Protein AF-M5C0C2-F1 (afdb_monomer_lite)

pLDDT: mean 78.99, std 14.81, range [34.06, 95.12]

Organism: Thanatephorus cucumeris (strain AG1-IB / isolate 7/3/14) (NCBI:txid1108050)

Sequence (176 aa):
MSNEWISHLPDLEWSLIEGKWRPSLDSVDHGSVPVLNLVRNVIDGNIKTALESDLARQLLTLNHTSSLFTPDGTFNGRLDSYFPLKFDVHDDTTAELVRLAVAVACLHAFLQVNWTGPDLDITTVDILTLPSPPLAPLTNEILSAQAIVELATGGEPAYHLAKLPELDHGGISEPI

Radius of gyration: 19.16 Å; chains: 1; bounding box: 72×30×46 Å

Foldseek 3Di:
DPPPCLVVLVVLLVCLVVLHRDPVCVPPDQPVDQLSVLSVCSSVVVLVCNLQDPLVQLQLEFPAQQQCADPVGAGRDAPVNRGPLDDPDPDPSSSVSSSSSSVSSVVSLLCCQAPHHDNDPDAPVRSHHYPDDYPDDDDSVNVVVNVQVVPADPNRTPLVSHPDNPPDDDDDDDDD

Structure (mmCIF, N/CA/C/O backbone):
data_AF-M5C0C2-F1
#
_entry.id   AF-M5C0C2-F1
#
loop_
_atom_site.group_PDB
_atom_site.id
_atom_site.type_symbol
_atom_site.label_atom_id
_atom_site.label_alt_id
_atom_site.label_comp_id
_atom_site.label_asym_id
_atom_site.label_entity_id
_atom_site.label_seq_id
_atom_site.pdbx_PDB_ins_code
_atom_site.Cartn_x
_atom_site.Cartn_y
_atom_site.Cartn_z
_atom_site.occupancy
_atom_site.B_iso_or_equiv
_atom_site.auth_seq_id
_atom_site.auth_comp_id
_atom_site.auth_asym_id
_atom_site.auth_atom_id
_atom_site.pdbx_PDB_model_num
ATOM 1 N N . MET A 1 1 ? 25.964 9.032 -1.848 1.00 48.72 1 MET A N 1
ATOM 2 C CA . MET A 1 1 ? 25.562 8.120 -2.935 1.00 48.72 1 MET A CA 1
ATOM 3 C C . MET A 1 1 ? 24.799 8.961 -3.935 1.00 48.72 1 MET A C 1
ATOM 5 O O . MET A 1 1 ? 23.892 9.666 -3.521 1.00 48.72 1 MET A O 1
ATOM 9 N N . SER A 1 2 ? 25.254 9.026 -5.183 1.00 53.12 2 SER A N 1
ATOM 10 C CA . SER A 1 2 ? 24.541 9.740 -6.243 1.00 53.12 2 SER A CA 1
ATOM 11 C C . SER A 1 2 ? 23.235 9.003 -6.521 1.00 53.12 2 SER A C 1
ATOM 13 O O . SER A 1 2 ? 23.248 7.810 -6.811 1.00 53.12 2 SER A O 1
ATOM 15 N N . ASN A 1 3 ? 22.106 9.700 -6.406 1.00 70.94 3 ASN A N 1
ATOM 16 C CA . ASN A 1 3 ? 20.787 9.158 -6.721 1.00 70.94 3 ASN A CA 1
ATOM 17 C C . ASN A 1 3 ? 20.607 9.086 -8.252 1.00 70.94 3 ASN A C 1
ATOM 19 O O . ASN A 1 3 ? 19.773 9.787 -8.817 1.00 70.94 3 ASN A O 1
ATOM 23 N N . GLU A 1 4 ? 21.431 8.291 -8.945 1.00 77.88 4 GLU A N 1
ATOM 24 C CA . GLU A 1 4 ? 21.418 8.176 -10.417 1.00 77.88 4 GLU A CA 1
ATOM 25 C C . GLU A 1 4 ? 20.037 7.774 -10.955 1.00 77.88 4 GLU A C 1
ATOM 27 O O . GLU A 1 4 ? 19.614 8.244 -12.012 1.00 77.88 4 GLU A O 1
ATOM 32 N N . TRP A 1 5 ? 19.282 7.005 -10.169 1.00 85.75 5 TRP A N 1
ATOM 33 C CA . TRP A 1 5 ? 17.913 6.601 -10.474 1.00 85.75 5 TRP A CA 1
ATOM 34 C C . TRP A 1 5 ? 16.913 7.767 -10.565 1.00 85.75 5 TRP A C 1
ATOM 36 O O . TRP A 1 5 ? 15.897 7.614 -11.234 1.00 85.75 5 TRP A O 1
ATOM 46 N N . ILE A 1 6 ? 17.185 8.941 -9.972 1.00 87.31 6 ILE A N 1
ATOM 47 C CA . ILE A 1 6 ? 16.281 10.109 -10.062 1.00 87.31 6 ILE A CA 1
ATOM 48 C C . ILE A 1 6 ? 16.115 10.559 -11.514 1.00 87.31 6 ILE A C 1
ATOM 50 O O . ILE A 1 6 ? 15.035 10.990 -11.910 1.00 87.31 6 ILE A O 1
ATOM 54 N N . SER A 1 7 ? 17.154 10.405 -12.341 1.00 89.44 7 SER A N 1
ATOM 55 C CA . SER A 1 7 ? 17.060 10.698 -13.777 1.00 89.44 7 SER A CA 1
ATOM 56 C C . SER A 1 7 ? 16.052 9.802 -14.515 1.00 89.44 7 SER A C 1
ATOM 58 O O . SER A 1 7 ? 15.558 10.181 -15.575 1.00 89.44 7 SER A O 1
ATOM 60 N N . HIS A 1 8 ? 15.695 8.662 -13.917 1.00 91.31 8 HIS A N 1
ATOM 61 C CA . HIS A 1 8 ? 14.722 7.692 -14.409 1.00 91.31 8 HIS A CA 1
ATOM 62 C C . HIS A 1 8 ? 13.379 7.747 -13.662 1.00 91.31 8 HIS A C 1
ATOM 64 O O . HIS A 1 8 ? 12.536 6.874 -13.863 1.00 91.31 8 HIS A O 1
ATOM 70 N N . LEU A 1 9 ? 13.152 8.757 -12.812 1.00 92.25 9 LEU A N 1
ATOM 71 C CA . LEU A 1 9 ? 11.923 8.883 -12.023 1.00 92.25 9 LEU A CA 1
ATOM 72 C C . LEU A 1 9 ? 10.641 8.779 -12.873 1.00 92.25 9 LEU A C 1
ATOM 74 O O . LEU A 1 9 ? 9.793 7.962 -12.516 1.00 92.25 9 LEU A O 1
ATOM 78 N N . PRO A 1 10 ? 10.498 9.481 -14.018 1.00 93.62 10 PRO A N 1
ATOM 79 C CA . PRO A 1 10 ? 9.285 9.362 -14.827 1.00 93.62 10 PRO A CA 1
ATOM 80 C C . PRO A 1 10 ? 9.045 7.931 -15.319 1.00 93.62 10 PRO A C 1
ATOM 82 O O . PRO A 1 10 ? 7.914 7.452 -15.330 1.00 93.62 10 PRO A O 1
ATOM 85 N N . ASP A 1 11 ? 10.109 7.220 -15.699 1.00 94.31 11 ASP A N 1
ATOM 86 C CA . ASP A 1 11 ? 9.998 5.834 -16.148 1.00 94.31 11 ASP A CA 1
ATOM 87 C C . ASP A 1 11 ? 9.572 4.906 -15.004 1.00 94.31 11 ASP A C 1
ATOM 89 O O . ASP A 1 11 ? 8.784 3.991 -15.243 1.00 94.31 11 ASP A O 1
ATOM 93 N N . LEU A 1 12 ? 10.037 5.145 -13.771 1.00 94.19 12 LEU A N 1
ATOM 94 C CA . LEU A 1 12 ? 9.614 4.399 -12.578 1.00 94.19 12 LEU A CA 1
ATOM 95 C C . LEU A 1 12 ? 8.126 4.625 -12.269 1.00 94.19 12 LEU A C 1
ATOM 97 O O . LEU A 1 12 ? 7.387 3.657 -12.088 1.00 94.19 12 LEU A O 1
ATOM 101 N N . GLU A 1 13 ? 7.676 5.880 -12.270 1.00 94.19 13 GLU A N 1
ATOM 102 C CA . GLU A 1 13 ? 6.273 6.250 -12.033 1.00 94.19 13 GLU A CA 1
ATOM 103 C C . GLU A 1 13 ? 5.346 5.623 -13.081 1.00 94.19 13 GLU A C 1
ATOM 105 O O . GLU A 1 13 ? 4.351 4.978 -12.746 1.00 94.19 13 GLU A O 1
ATOM 110 N N . TRP A 1 14 ? 5.705 5.729 -14.363 1.00 94.69 14 TRP A N 1
ATOM 111 C CA . TRP A 1 14 ? 4.931 5.109 -15.436 1.00 94.69 14 TRP A CA 1
ATOM 112 C C . TRP A 1 14 ? 4.970 3.582 -15.396 1.00 94.69 14 TRP A C 1
ATOM 114 O O . TRP A 1 14 ? 3.983 2.945 -15.760 1.00 94.69 14 TRP A O 1
ATOM 124 N N . SER A 1 15 ? 6.083 2.985 -14.963 1.00 94.38 15 SER A N 1
ATOM 125 C CA . SER A 1 15 ? 6.184 1.528 -14.810 1.00 94.38 15 SER A CA 1
ATOM 126 C C . SER A 1 15 ? 5.219 1.001 -13.745 1.00 94.38 15 SER A C 1
ATOM 128 O O . SER A 1 15 ? 4.617 -0.053 -13.949 1.00 94.38 15 SER A O 1
ATOM 130 N N . LEU A 1 16 ? 5.020 1.746 -12.649 1.00 94.75 16 LEU A N 1
ATOM 131 C CA . LEU A 1 16 ? 4.021 1.428 -11.621 1.00 94.75 16 LEU A CA 1
ATOM 132 C C . LEU A 1 16 ? 2.593 1.487 -12.175 1.00 94.75 16 LEU A C 1
ATOM 134 O O . LEU A 1 16 ? 1.807 0.581 -11.919 1.00 94.75 16 LEU A O 1
ATOM 138 N N . ILE A 1 17 ? 2.269 2.523 -12.955 1.00 90.38 17 ILE A N 1
ATOM 139 C CA . ILE A 1 17 ? 0.927 2.709 -13.533 1.00 90.38 17 ILE A CA 1
ATOM 140 C C . ILE A 1 17 ? 0.609 1.622 -14.567 1.00 90.38 17 ILE A C 1
ATOM 142 O O . ILE A 1 17 ? -0.501 1.096 -14.602 1.00 90.38 17 ILE A O 1
ATOM 146 N N . GLU A 1 18 ? 1.570 1.284 -15.429 1.00 91.62 18 GLU A N 1
ATOM 147 C CA . GLU A 1 18 ? 1.375 0.280 -16.481 1.00 91.62 18 GLU A CA 1
ATOM 148 C C . GLU A 1 18 ? 1.537 -1.164 -15.986 1.00 91.62 18 GLU A C 1
ATOM 150 O O . GLU A 1 18 ? 1.201 -2.096 -16.724 1.00 91.62 18 GLU A O 1
ATOM 155 N N . GLY A 1 19 ? 2.089 -1.358 -14.782 1.00 91.25 19 GLY A N 1
ATOM 156 C CA . GLY A 1 19 ? 2.458 -2.672 -14.252 1.00 91.25 19 GLY A CA 1
ATOM 157 C C . GLY A 1 19 ? 3.543 -3.361 -15.085 1.00 91.25 19 GLY A C 1
ATOM 158 O O . GLY A 1 19 ? 3.519 -4.579 -15.253 1.00 91.25 19 GLY A O 1
ATOM 159 N N . LYS A 1 20 ? 4.462 -2.592 -15.684 1.00 92.69 20 LYS A N 1
ATOM 160 C CA . LYS A 1 20 ? 5.494 -3.108 -16.597 1.00 92.69 20 LYS A CA 1
ATOM 161 C C . LYS A 1 20 ? 6.835 -2.465 -16.323 1.00 92.69 20 LYS A C 1
ATOM 163 O O . LYS A 1 20 ? 6.956 -1.247 -16.345 1.00 92.69 20 LYS A O 1
ATOM 168 N N . TRP A 1 21 ? 7.860 -3.292 -16.163 1.00 91.06 21 TRP A N 1
ATOM 169 C CA . TRP A 1 21 ? 9.230 -2.810 -16.047 1.00 91.06 21 TRP A CA 1
ATOM 170 C C . TRP A 1 21 ? 9.743 -2.302 -17.399 1.00 91.06 21 TRP A C 1
ATOM 172 O O . TRP A 1 21 ? 9.765 -3.049 -18.381 1.00 91.06 21 TRP A O 1
ATOM 182 N N . ARG A 1 22 ? 10.141 -1.027 -17.464 1.00 91.75 22 ARG A N 1
ATOM 183 C CA . ARG A 1 22 ? 10.680 -0.418 -18.688 1.00 91.75 22 ARG A CA 1
ATOM 184 C C . ARG A 1 22 ? 12.152 -0.802 -18.903 1.00 91.75 22 ARG A C 1
ATOM 186 O O . ARG A 1 22 ? 12.925 -0.741 -17.952 1.00 91.75 22 ARG A O 1
ATOM 193 N N . PRO A 1 23 ? 12.587 -1.085 -20.149 1.00 89.69 23 PRO A N 1
ATOM 194 C CA . PRO A 1 23 ? 13.985 -1.434 -20.441 1.00 89.69 23 PRO A CA 1
ATOM 195 C C . PRO A 1 23 ? 15.006 -0.351 -20.059 1.00 89.69 23 PRO A C 1
ATOM 197 O O . PRO A 1 23 ? 16.164 -0.649 -19.790 1.00 89.69 23 PRO A O 1
ATOM 200 N N . SER A 1 24 ? 14.591 0.919 -20.018 1.00 87.88 24 SER A N 1
ATOM 201 C CA . SER A 1 24 ? 15.436 2.035 -19.570 1.00 87.88 24 SER A CA 1
ATOM 202 C C . SER A 1 24 ? 15.853 1.933 -18.100 1.00 87.88 24 SER A C 1
ATOM 204 O O . SER A 1 24 ? 16.798 2.604 -17.696 1.00 87.88 24 SER A O 1
ATOM 206 N N . LEU A 1 25 ? 15.174 1.096 -17.310 1.00 88.25 25 LEU A N 1
ATOM 207 C CA . LEU A 1 25 ? 15.454 0.874 -15.895 1.00 88.25 25 LEU A CA 1
ATOM 208 C C . LEU A 1 25 ? 16.449 -0.271 -15.654 1.00 88.25 25 LEU A C 1
ATOM 210 O O . LEU A 1 25 ? 16.934 -0.421 -14.536 1.00 88.25 25 LEU A O 1
ATOM 214 N N . ASP A 1 26 ? 16.793 -1.058 -16.680 1.00 86.50 26 ASP A N 1
ATOM 215 C CA . ASP A 1 26 ? 17.715 -2.199 -16.549 1.00 86.50 26 ASP A CA 1
ATOM 216 C C . ASP A 1 26 ? 19.149 -1.764 -16.207 1.00 86.50 26 ASP A C 1
ATOM 218 O O . ASP A 1 26 ? 19.918 -2.535 -15.634 1.00 86.50 26 ASP A O 1
ATOM 222 N N . SER A 1 27 ? 19.513 -0.518 -16.529 1.00 82.00 27 SER A N 1
ATOM 223 C CA . SER A 1 27 ? 20.806 0.076 -16.175 1.00 82.00 27 SER A CA 1
ATOM 224 C C . SER A 1 27 ? 20.881 0.587 -14.735 1.00 82.00 27 SER A C 1
ATOM 226 O O . SER A 1 27 ? 21.960 0.979 -14.296 1.00 82.00 27 SER A O 1
ATOM 228 N N . VAL A 1 28 ? 19.760 0.622 -14.008 1.00 84.19 28 VAL A N 1
ATOM 229 C CA . VAL A 1 28 ? 19.698 1.149 -12.643 1.00 84.19 28 VAL A CA 1
ATOM 230 C C . VAL A 1 28 ? 19.931 0.017 -11.643 1.00 84.19 28 VAL A C 1
ATOM 232 O O . VAL A 1 28 ? 19.241 -1.004 -11.675 1.00 84.19 28 VAL A O 1
ATOM 235 N N . ASP A 1 29 ? 20.875 0.205 -10.717 1.00 78.00 29 ASP A N 1
ATOM 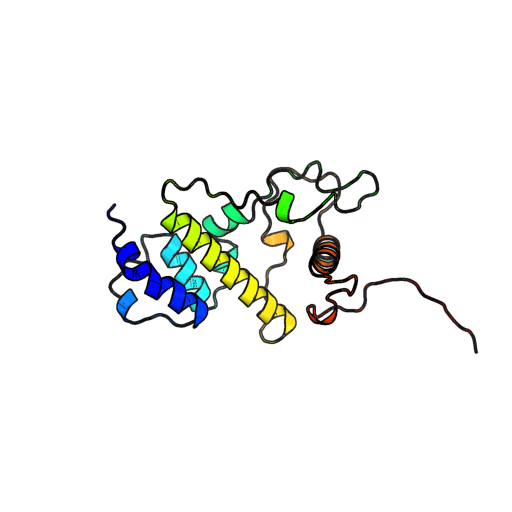236 C CA . ASP A 1 29 ? 21.091 -0.738 -9.616 1.00 78.00 29 ASP A CA 1
ATOM 237 C C . ASP A 1 29 ? 19.920 -0.688 -8.619 1.00 78.00 29 ASP A C 1
ATOM 239 O O . ASP A 1 29 ? 19.820 0.190 -7.764 1.00 78.00 29 ASP A O 1
ATOM 243 N N . HIS A 1 30 ? 19.015 -1.652 -8.754 1.00 71.25 30 HIS A N 1
ATOM 244 C CA . HIS A 1 30 ? 17.804 -1.795 -7.950 1.00 71.25 30 HIS A CA 1
ATOM 245 C C . HIS A 1 30 ? 18.010 -2.657 -6.695 1.00 71.25 30 HIS A C 1
ATOM 247 O O . HIS A 1 30 ? 17.139 -2.679 -5.826 1.00 71.25 30 HIS A O 1
ATOM 253 N N . GLY A 1 31 ? 19.148 -3.353 -6.573 1.00 68.31 31 GLY A N 1
ATOM 254 C CA . GLY A 1 31 ? 19.440 -4.223 -5.430 1.00 68.31 31 GLY A CA 1
ATOM 255 C C . GLY A 1 31 ? 19.952 -3.463 -4.206 1.00 68.31 31 GLY A C 1
ATOM 256 O O . GLY A 1 31 ? 19.718 -3.885 -3.075 1.00 68.31 31 GLY A O 1
ATOM 257 N N . SER A 1 32 ? 20.625 -2.330 -4.421 1.00 75.88 32 SER A N 1
ATOM 258 C CA . SER A 1 32 ? 21.202 -1.511 -3.348 1.00 75.88 32 SER A CA 1
ATOM 259 C C . SER A 1 32 ? 20.290 -0.380 -2.860 1.00 75.88 32 SER A C 1
ATOM 261 O O . SER A 1 32 ? 20.542 0.186 -1.794 1.00 75.88 32 SER A O 1
ATOM 263 N N . VAL A 1 33 ? 19.218 -0.066 -3.601 1.00 86.81 33 VAL A N 1
ATOM 264 C CA . VAL A 1 33 ? 18.310 1.054 -3.316 1.00 86.81 33 VAL A CA 1
ATOM 265 C C . VAL A 1 33 ? 16.931 0.533 -2.877 1.00 86.81 33 VAL A C 1
ATOM 267 O O . VAL A 1 33 ? 16.168 0.040 -3.712 1.00 86.81 33 VAL A O 1
ATOM 270 N N . PRO A 1 34 ? 16.549 0.683 -1.591 1.00 89.31 34 PRO A N 1
ATOM 271 C CA . PRO A 1 34 ? 15.307 0.120 -1.053 1.00 89.31 34 PRO A CA 1
ATOM 272 C C . PRO A 1 34 ? 14.027 0.530 -1.796 1.00 89.31 34 PRO A C 1
ATOM 274 O O . PRO A 1 34 ? 13.149 -0.307 -2.000 1.00 89.31 34 PRO A O 1
ATOM 277 N N . VAL A 1 35 ? 13.922 1.788 -2.246 1.00 90.62 35 VAL A N 1
ATOM 278 C CA . VAL A 1 35 ? 12.739 2.264 -2.987 1.00 90.62 35 VAL A CA 1
ATOM 279 C C . VAL A 1 35 ? 12.597 1.589 -4.354 1.00 90.62 35 VAL A C 1
ATOM 281 O O . VAL A 1 35 ? 11.483 1.286 -4.770 1.00 90.62 35 VAL A O 1
ATOM 284 N N . LEU A 1 36 ? 13.701 1.267 -5.033 1.00 92.25 36 LEU A N 1
ATOM 285 C CA . LEU A 1 36 ? 13.648 0.579 -6.326 1.00 92.25 36 LEU A CA 1
ATOM 286 C C . LEU A 1 36 ? 13.232 -0.882 -6.165 1.00 92.25 36 LEU A C 1
ATOM 288 O O . LEU A 1 36 ? 12.448 -1.385 -6.966 1.00 92.25 36 LEU A O 1
ATOM 292 N N . ASN A 1 37 ? 13.695 -1.541 -5.100 1.00 92.06 37 ASN A N 1
ATOM 293 C CA . ASN A 1 37 ? 13.233 -2.881 -4.746 1.00 92.06 37 ASN A CA 1
ATOM 294 C C . ASN A 1 37 ? 11.727 -2.881 -4.421 1.00 92.06 37 ASN A C 1
ATOM 296 O O . ASN A 1 37 ? 10.990 -3.751 -4.880 1.00 92.06 37 ASN A O 1
ATOM 300 N N . LEU A 1 38 ? 11.233 -1.868 -3.699 1.00 93.81 38 LEU A N 1
ATOM 301 C CA . LEU A 1 38 ? 9.796 -1.698 -3.470 1.00 93.81 38 LEU A CA 1
ATOM 302 C C . LEU A 1 38 ? 9.026 -1.577 -4.797 1.00 93.81 38 LEU A C 1
ATOM 304 O O . LEU A 1 38 ? 8.110 -2.360 -5.030 1.00 93.81 38 LEU A O 1
ATOM 308 N N . VAL A 1 39 ? 9.430 -0.662 -5.686 1.00 94.88 39 VAL A N 1
ATOM 309 C CA . VAL A 1 39 ? 8.807 -0.481 -7.013 1.00 94.88 39 VAL A CA 1
ATOM 310 C C . VAL A 1 39 ? 8.806 -1.786 -7.811 1.00 94.88 39 VAL A C 1
ATOM 312 O O . VAL A 1 39 ? 7.784 -2.166 -8.384 1.00 94.88 39 VAL A O 1
ATOM 315 N N . ARG A 1 40 ? 9.931 -2.507 -7.802 1.00 93.50 40 ARG A N 1
ATOM 316 C CA . ARG A 1 40 ? 10.072 -3.792 -8.485 1.00 93.50 40 ARG A CA 1
ATOM 317 C C . ARG A 1 40 ? 9.086 -4.832 -7.954 1.00 93.50 40 ARG A C 1
ATOM 319 O O . ARG A 1 40 ? 8.390 -5.452 -8.752 1.00 93.50 40 ARG A O 1
ATOM 326 N N . ASN A 1 41 ? 8.967 -4.973 -6.632 1.00 94.31 41 ASN A N 1
ATOM 327 C CA . ASN A 1 41 ? 8.015 -5.905 -6.022 1.00 94.31 41 ASN A CA 1
ATOM 328 C C . ASN A 1 41 ? 6.562 -5.584 -6.392 1.00 94.31 41 ASN A C 1
ATOM 330 O O . ASN A 1 41 ? 5.786 -6.506 -6.630 1.00 94.31 41 ASN A O 1
ATOM 334 N N . VAL A 1 42 ? 6.196 -4.301 -6.481 1.00 94.88 42 VAL A N 1
ATOM 335 C CA . VAL A 1 42 ? 4.844 -3.895 -6.898 1.00 94.88 42 VAL A CA 1
ATOM 336 C C . VAL A 1 42 ? 4.568 -4.281 -8.352 1.00 94.88 42 VAL A C 1
ATOM 338 O O . VAL A 1 42 ? 3.510 -4.838 -8.640 1.00 94.88 42 VAL A O 1
ATOM 341 N N . ILE A 1 43 ? 5.522 -4.027 -9.254 1.00 94.19 43 ILE A N 1
ATOM 342 C CA . ILE A 1 43 ? 5.403 -4.339 -10.688 1.00 94.19 43 ILE A CA 1
ATOM 343 C C . ILE A 1 43 ? 5.354 -5.850 -10.935 1.00 94.19 43 ILE A C 1
ATOM 345 O O . ILE A 1 43 ? 4.543 -6.312 -11.733 1.00 94.19 43 ILE A O 1
ATOM 349 N N . ASP A 1 44 ? 6.186 -6.622 -10.236 1.00 92.31 44 ASP A N 1
ATOM 350 C CA . ASP A 1 44 ? 6.228 -8.083 -10.370 1.00 92.31 44 ASP A CA 1
ATOM 351 C C . ASP A 1 44 ? 5.025 -8.780 -9.693 1.00 92.31 44 ASP A C 1
ATOM 353 O O . ASP A 1 44 ? 4.891 -10.000 -9.773 1.00 92.31 44 ASP A O 1
ATOM 357 N N . GLY A 1 45 ? 4.135 -8.028 -9.032 1.00 90.12 45 GLY A N 1
ATOM 358 C CA . GLY A 1 45 ? 2.948 -8.565 -8.359 1.00 90.12 45 GLY A CA 1
ATOM 359 C C . GLY A 1 45 ? 3.224 -9.193 -6.988 1.00 90.12 45 GLY A C 1
ATOM 360 O O . GLY A 1 45 ? 2.341 -9.827 -6.411 1.00 90.12 45 GLY A O 1
ATOM 361 N N . ASN A 1 46 ? 4.412 -8.985 -6.415 1.00 91.75 46 ASN A N 1
ATOM 362 C CA . ASN A 1 46 ? 4.777 -9.430 -5.066 1.00 91.75 46 ASN A CA 1
ATOM 363 C C . ASN A 1 46 ? 4.212 -8.471 -4.001 1.00 91.75 46 ASN A C 1
ATOM 365 O O . ASN A 1 46 ? 4.946 -7.883 -3.203 1.00 91.75 46 ASN A O 1
ATOM 369 N N . ILE A 1 47 ? 2.886 -8.297 -3.995 1.00 91.62 47 ILE A N 1
ATOM 370 C CA . ILE A 1 47 ? 2.199 -7.253 -3.218 1.00 91.62 47 ILE A CA 1
ATOM 371 C C . ILE A 1 47 ? 2.400 -7.425 -1.709 1.00 91.62 47 ILE A C 1
ATOM 373 O O . ILE A 1 47 ? 2.666 -6.447 -1.016 1.00 91.62 47 ILE A O 1
ATOM 377 N N . LYS A 1 48 ? 2.360 -8.667 -1.206 1.00 91.31 48 LYS A N 1
ATOM 378 C CA . LYS A 1 48 ? 2.653 -8.977 0.203 1.00 91.31 48 LYS A CA 1
ATOM 379 C C . LYS A 1 48 ? 4.031 -8.452 0.613 1.00 91.31 48 LYS A C 1
ATOM 381 O O . LYS A 1 48 ? 4.141 -7.672 1.550 1.00 91.31 48 LYS A O 1
ATOM 386 N N . THR A 1 49 ? 5.065 -8.800 -0.150 1.00 92.44 49 THR A N 1
ATOM 387 C CA . THR A 1 49 ? 6.443 -8.358 0.104 1.00 92.44 49 THR A CA 1
ATOM 388 C C . THR A 1 49 ? 6.588 -6.838 0.022 1.00 92.44 49 THR A C 1
ATOM 390 O O . THR A 1 49 ? 7.313 -6.247 0.821 1.00 92.44 49 THR A O 1
ATOM 393 N N . ALA A 1 50 ? 5.884 -6.189 -0.911 1.00 93.88 50 ALA A N 1
ATOM 394 C CA . ALA A 1 50 ? 5.878 -4.733 -1.016 1.00 93.88 50 ALA A CA 1
ATOM 395 C C . ALA A 1 50 ? 5.271 -4.067 0.234 1.00 93.88 50 ALA A C 1
ATOM 397 O O . ALA A 1 50 ? 5.881 -3.155 0.797 1.00 93.88 50 ALA A O 1
ATOM 398 N N . LEU A 1 51 ? 4.110 -4.544 0.697 1.00 92.94 51 LEU A N 1
ATOM 399 C CA . LEU A 1 51 ? 3.397 -3.986 1.854 1.00 92.94 51 LEU A CA 1
ATOM 400 C C . LEU A 1 51 ? 4.066 -4.311 3.199 1.00 92.94 51 LEU A C 1
ATOM 402 O O . LEU A 1 51 ? 3.956 -3.525 4.136 1.00 92.94 51 LEU A O 1
ATOM 406 N N . GLU A 1 52 ? 4.804 -5.418 3.295 1.00 92.44 52 GLU A N 1
ATOM 407 C CA . GLU A 1 52 ? 5.564 -5.787 4.499 1.00 92.44 52 GLU A CA 1
ATOM 408 C C . GLU A 1 52 ? 6.927 -5.082 4.609 1.00 92.44 52 GLU A C 1
ATOM 410 O O . GLU A 1 52 ? 7.566 -5.154 5.667 1.00 92.44 52 GLU A O 1
ATOM 415 N N . SER A 1 53 ? 7.373 -4.406 3.542 1.00 92.56 53 SER A N 1
ATOM 416 C CA . SER A 1 53 ? 8.662 -3.712 3.497 1.00 92.56 53 SER A CA 1
ATOM 417 C C . SER A 1 53 ? 8.789 -2.643 4.586 1.00 92.56 53 SER A C 1
ATOM 419 O O . SER A 1 53 ? 7.814 -1.990 4.959 1.00 92.56 53 SER A O 1
ATOM 421 N N . ASP A 1 54 ? 10.015 -2.393 5.055 1.00 91.06 54 ASP A N 1
ATOM 422 C CA . ASP A 1 54 ? 10.279 -1.368 6.078 1.00 91.06 54 ASP A CA 1
ATOM 423 C C . ASP A 1 54 ? 9.811 0.029 5.645 1.00 91.06 54 ASP A C 1
ATOM 425 O O . ASP A 1 54 ? 9.420 0.849 6.475 1.00 91.06 54 ASP A O 1
ATOM 429 N N . LEU A 1 55 ? 9.831 0.301 4.337 1.00 91.00 55 LEU A N 1
ATOM 430 C CA . LEU A 1 55 ? 9.354 1.555 3.770 1.00 91.00 55 LEU A CA 1
ATOM 431 C C . LEU A 1 55 ? 7.823 1.664 3.825 1.00 91.00 55 LEU A C 1
ATOM 433 O O . LEU A 1 55 ? 7.292 2.685 4.258 1.00 91.00 55 LEU A O 1
ATOM 437 N N . ALA A 1 56 ? 7.104 0.608 3.436 1.00 91.25 56 ALA A N 1
ATOM 438 C CA . ALA A 1 56 ? 5.649 0.575 3.563 1.00 91.25 56 ALA A CA 1
ATOM 439 C C . ALA A 1 56 ? 5.219 0.663 5.032 1.00 91.25 56 ALA A C 1
ATOM 441 O O . ALA A 1 56 ? 4.320 1.432 5.373 1.00 91.25 56 ALA A O 1
ATOM 442 N N . ARG A 1 57 ? 5.934 -0.034 5.921 1.00 89.88 57 ARG A N 1
ATOM 443 C CA . ARG A 1 57 ? 5.679 -0.020 7.362 1.00 89.88 57 ARG A CA 1
ATOM 444 C C . ARG A 1 57 ? 5.772 1.375 7.965 1.00 89.88 57 ARG A C 1
ATOM 446 O O . ARG A 1 57 ? 4.938 1.728 8.792 1.00 89.88 57 ARG A O 1
ATOM 453 N N . GLN A 1 58 ? 6.742 2.185 7.542 1.00 89.00 58 GLN A N 1
ATOM 454 C CA . GLN A 1 58 ? 6.864 3.570 8.005 1.00 89.00 58 GLN A CA 1
ATOM 455 C C . GLN A 1 58 ? 5.626 4.412 7.663 1.00 89.00 58 GLN A C 1
ATOM 457 O O . GLN A 1 58 ? 5.166 5.177 8.507 1.00 89.00 58 GLN A O 1
ATOM 462 N N . LEU A 1 59 ? 5.042 4.235 6.471 1.00 87.75 59 LEU A N 1
ATOM 463 C CA . LEU A 1 59 ? 3.807 4.933 6.081 1.00 87.75 59 LEU A CA 1
ATOM 464 C C . LEU A 1 59 ? 2.560 4.386 6.771 1.00 87.75 59 LEU A C 1
ATOM 466 O O . LEU A 1 59 ? 1.660 5.156 7.100 1.00 87.75 59 LEU A O 1
ATOM 470 N N . LEU A 1 60 ? 2.509 3.071 6.978 1.00 88.38 60 LEU A N 1
ATOM 471 C CA . LEU A 1 60 ? 1.370 2.360 7.563 1.00 88.38 60 LEU A CA 1
ATOM 472 C C . LEU A 1 60 ? 1.440 2.276 9.100 1.00 88.38 60 LEU A C 1
ATOM 474 O O . LEU A 1 60 ? 0.634 1.586 9.728 1.00 88.38 60 LEU A O 1
ATOM 478 N N . THR A 1 61 ? 2.390 2.983 9.719 1.00 88.00 61 THR A N 1
ATOM 479 C CA . THR A 1 61 ? 2.456 3.156 11.172 1.00 88.00 61 THR A CA 1
ATOM 480 C C . THR A 1 61 ? 1.533 4.289 11.600 1.00 88.00 61 THR A C 1
ATOM 482 O O . THR A 1 61 ? 1.660 5.416 11.126 1.00 88.00 61 THR A O 1
ATOM 485 N N . LEU A 1 62 ? 0.617 4.009 12.527 1.00 85.12 62 LEU A N 1
ATOM 486 C CA . LEU A 1 62 ? -0.306 5.020 13.046 1.00 85.12 62 LEU A CA 1
ATOM 487 C C . LEU A 1 62 ? 0.404 5.974 14.020 1.00 85.12 62 LEU A C 1
ATOM 489 O O . LEU A 1 62 ? 1.249 5.550 14.802 1.00 85.12 62 LEU A O 1
ATOM 493 N N . ASN A 1 63 ? 0.019 7.253 14.027 1.00 80.06 63 ASN A N 1
ATOM 494 C CA . ASN A 1 63 ? 0.570 8.282 14.921 1.00 80.06 63 ASN A CA 1
ATOM 495 C C . ASN A 1 63 ? 0.302 7.989 16.402 1.00 80.06 63 ASN A C 1
ATOM 497 O O . ASN A 1 63 ? 1.138 8.249 17.264 1.00 80.06 63 ASN A O 1
ATOM 501 N N . HIS A 1 64 ? -0.904 7.517 16.707 1.00 75.12 64 HIS A N 1
ATOM 502 C CA . HIS A 1 64 ? -1.357 7.245 18.062 1.00 75.12 64 HIS A CA 1
ATOM 503 C C . HIS A 1 64 ? -2.490 6.220 18.020 1.00 75.12 64 HIS A C 1
ATOM 505 O O . HIS A 1 64 ? -3.371 6.289 17.167 1.00 75.12 64 HIS A O 1
ATOM 511 N N . THR A 1 65 ? -2.470 5.263 18.947 1.00 73.62 65 THR A N 1
ATOM 512 C CA . THR A 1 65 ? -3.473 4.182 19.002 1.00 73.62 65 THR A CA 1
ATOM 513 C C . THR A 1 65 ? -4.374 4.261 20.227 1.00 73.62 65 THR A C 1
ATOM 515 O O . THR A 1 65 ? -5.429 3.633 20.273 1.00 73.62 65 THR A O 1
ATOM 518 N N . SER A 1 66 ? -3.986 5.072 21.212 1.00 70.62 66 SER A N 1
ATOM 519 C CA . SER A 1 66 ? -4.711 5.269 22.467 1.00 70.62 66 SER A CA 1
ATOM 520 C C . SER A 1 66 ? -6.061 5.964 22.288 1.00 70.62 66 SER A C 1
ATOM 522 O O . SER A 1 66 ? -6.945 5.770 23.115 1.00 70.62 66 SER A O 1
ATOM 524 N N . SER A 1 67 ? -6.241 6.730 21.209 1.00 74.19 67 SER A N 1
ATOM 525 C CA . SER A 1 67 ? -7.502 7.391 20.857 1.00 74.19 67 SER A CA 1
ATOM 526 C C . SER A 1 67 ? -8.058 6.928 19.512 1.00 74.19 67 SER A C 1
ATOM 528 O O . SER A 1 67 ? -8.744 7.704 18.851 1.00 74.19 67 SER A O 1
ATOM 530 N N . LEU A 1 68 ? -7.757 5.692 19.089 1.00 80.25 68 LEU A N 1
ATOM 531 C CA . LEU A 1 68 ? -8.419 5.074 17.927 1.00 80.25 68 LEU A CA 1
ATOM 532 C C . LEU A 1 68 ? -9.905 4.853 18.174 1.00 80.25 68 LEU A C 1
ATOM 534 O O . LEU A 1 68 ? -10.701 4.948 17.248 1.00 80.25 68 LEU A O 1
ATOM 538 N N . PHE A 1 69 ? -10.262 4.577 19.425 1.00 81.50 69 PHE A N 1
ATOM 539 C CA . PHE A 1 69 ? -11.622 4.271 19.822 1.00 81.50 69 PHE A CA 1
ATOM 540 C C . PHE A 1 69 ? -12.158 5.322 20.778 1.00 81.50 69 PHE A C 1
ATOM 542 O O . PHE A 1 69 ? -11.449 5.803 21.667 1.00 81.50 69 PHE A O 1
ATOM 549 N N . THR A 1 70 ? -13.424 5.660 20.599 1.00 79.62 70 THR A N 1
ATOM 550 C CA . THR A 1 70 ? -14.210 6.383 21.586 1.00 79.62 70 THR A CA 1
ATOM 551 C C . THR A 1 70 ? -14.533 5.456 22.771 1.00 79.62 70 THR A C 1
ATOM 553 O O . THR A 1 70 ? -14.392 4.232 22.671 1.00 79.62 70 THR A O 1
ATOM 556 N N . PRO A 1 71 ? -14.981 5.993 23.921 1.00 77.06 71 PRO A N 1
ATOM 557 C CA . PRO A 1 71 ? -15.356 5.171 25.075 1.00 77.06 71 PRO A CA 1
ATOM 558 C C . PRO A 1 71 ? -16.489 4.164 24.80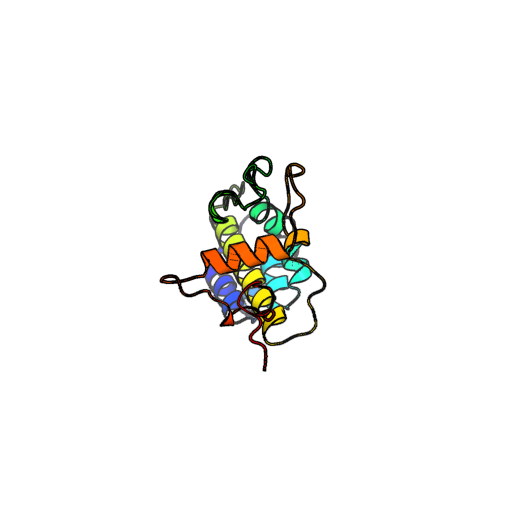5 1.00 77.06 71 PRO A C 1
ATOM 560 O O . PRO A 1 71 ? -16.586 3.162 25.507 1.00 77.06 71 PRO A O 1
ATOM 563 N N . ASP A 1 72 ? -17.337 4.423 23.808 1.00 76.56 72 ASP A N 1
ATOM 564 C CA . ASP A 1 72 ? -18.396 3.526 23.325 1.00 76.56 72 ASP A CA 1
ATOM 565 C C . ASP A 1 72 ? -17.892 2.454 22.338 1.00 76.56 72 ASP A C 1
ATOM 567 O O . ASP A 1 72 ? -18.672 1.605 21.914 1.00 76.56 72 ASP A O 1
ATOM 571 N N . GLY A 1 73 ? -16.594 2.446 22.012 1.00 70.81 73 GLY A N 1
ATOM 572 C CA . GLY A 1 73 ? -15.963 1.434 21.162 1.00 70.81 73 GLY A CA 1
ATOM 573 C C . GLY A 1 73 ? -16.072 1.704 19.660 1.00 70.81 73 GLY A C 1
ATOM 574 O O . GLY A 1 73 ? -15.722 0.829 18.869 1.00 70.81 73 GLY A O 1
ATOM 575 N N . THR A 1 74 ? -16.530 2.891 19.254 1.00 74.62 74 THR A N 1
ATOM 576 C CA . THR A 1 74 ? -16.575 3.308 17.847 1.00 74.62 74 THR A CA 1
ATOM 577 C C . THR A 1 74 ? -15.267 3.983 17.432 1.00 74.62 74 THR A C 1
ATOM 579 O O . THR A 1 74 ? -14.472 4.404 18.273 1.00 74.62 74 THR A O 1
ATOM 582 N N . PHE A 1 75 ? -14.982 4.026 16.128 1.00 79.56 75 PHE A N 1
ATOM 583 C CA . PHE A 1 75 ? -13.747 4.626 15.622 1.00 79.56 75 PHE A CA 1
ATOM 584 C C . PHE A 1 75 ? -13.780 6.153 15.799 1.00 79.56 75 PHE A C 1
ATOM 586 O O . PHE A 1 75 ? -14.763 6.814 15.464 1.00 79.56 75 PHE A O 1
ATOM 593 N N . ASN A 1 76 ? -12.716 6.732 16.349 1.00 82.38 76 ASN A N 1
ATOM 594 C CA . ASN A 1 76 ? -12.718 8.105 16.855 1.00 82.38 76 ASN A CA 1
ATOM 595 C C . ASN A 1 76 ? -12.207 9.136 15.831 1.00 82.38 76 ASN A C 1
ATOM 597 O O . ASN A 1 76 ? -11.190 9.798 16.023 1.00 82.38 76 ASN A O 1
ATOM 601 N N . GLY A 1 77 ? -12.953 9.334 14.749 1.00 80.06 77 GLY A N 1
ATOM 602 C CA . GLY A 1 77 ? -12.648 10.349 13.737 1.00 80.06 77 GLY A CA 1
ATOM 603 C C . GLY A 1 77 ? -12.341 9.733 12.380 1.00 80.06 77 GLY A C 1
ATOM 604 O O . GLY A 1 77 ? -12.876 8.681 12.049 1.00 80.06 77 GLY A O 1
ATOM 605 N N . ARG A 1 78 ? -11.523 10.415 11.571 1.00 79.56 78 ARG A N 1
ATOM 606 C CA . ARG A 1 78 ? -11.191 9.971 10.209 1.00 79.56 78 ARG A CA 1
ATOM 607 C C . ARG A 1 78 ? -9.874 9.205 10.174 1.00 79.56 78 ARG A C 1
ATOM 609 O O . ARG A 1 78 ? -8.920 9.600 10.845 1.00 79.56 78 ARG A O 1
ATOM 616 N N . LEU A 1 79 ? -9.799 8.158 9.361 1.00 78.06 79 LEU A N 1
ATOM 617 C CA . LEU A 1 79 ? -8.625 7.309 9.169 1.00 78.06 79 LEU A CA 1
ATOM 618 C C . LEU A 1 79 ? -7.395 8.136 8.789 1.00 78.06 79 LEU A C 1
ATOM 620 O O . LEU A 1 79 ? -6.322 7.918 9.347 1.00 78.06 79 LEU A O 1
ATOM 624 N N . ASP A 1 80 ? -7.555 9.137 7.920 1.00 76.50 80 ASP A N 1
ATOM 625 C CA . ASP A 1 80 ? -6.462 10.010 7.471 1.00 76.50 80 ASP A CA 1
ATOM 626 C C . ASP A 1 80 ? -5.768 10.782 8.607 1.00 76.50 80 ASP A C 1
ATOM 628 O O . ASP A 1 80 ? -4.579 11.073 8.509 1.00 76.50 80 ASP A O 1
ATOM 632 N N . SER A 1 81 ? -6.464 11.049 9.714 1.00 80.31 81 SER A N 1
ATOM 6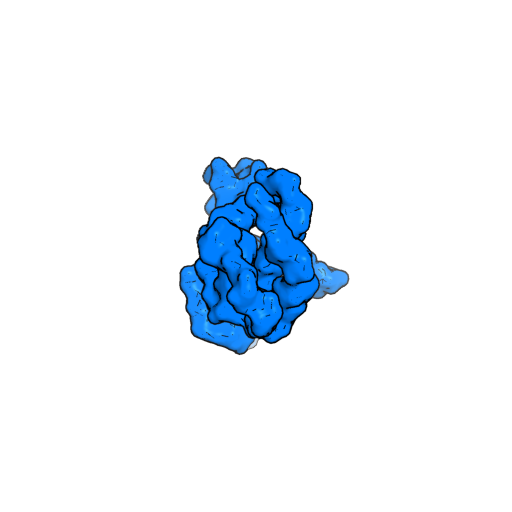33 C CA . SER A 1 81 ? -5.896 11.730 10.884 1.00 80.31 81 SER A CA 1
ATOM 634 C C . SER A 1 81 ? -4.917 10.864 11.687 1.00 80.31 81 SER A C 1
ATOM 636 O O . SER A 1 81 ? -4.064 11.385 12.417 1.00 80.31 81 SER A O 1
ATOM 638 N N . TYR A 1 82 ? -5.004 9.542 11.531 1.00 81.00 82 TYR A N 1
ATOM 639 C CA . TYR A 1 82 ? -4.150 8.586 12.229 1.00 81.00 82 TYR A CA 1
ATOM 640 C C . TYR A 1 82 ? -2.880 8.260 11.458 1.00 81.00 82 TYR A C 1
ATOM 642 O O . TYR A 1 82 ? -1.891 7.876 12.081 1.00 81.00 82 TYR A O 1
ATOM 650 N N . PHE A 1 83 ? -2.870 8.446 10.139 1.00 82.00 83 PHE A N 1
ATOM 651 C CA . PHE A 1 83 ? -1.671 8.235 9.341 1.00 82.00 83 PHE A CA 1
ATOM 652 C C . PHE A 1 83 ? -0.816 9.507 9.330 1.00 82.00 83 PHE A C 1
ATOM 654 O O . PHE A 1 83 ? -1.292 10.567 8.927 1.00 82.00 83 PHE A O 1
ATOM 661 N N . PRO A 1 84 ? 0.467 9.442 9.726 1.00 73.75 84 PRO A N 1
ATOM 662 C CA . PRO A 1 84 ? 1.363 10.581 9.584 1.00 73.75 84 PRO A CA 1
ATOM 663 C C . PRO A 1 84 ? 1.496 11.007 8.126 1.00 73.75 84 PRO A C 1
ATOM 665 O O . PRO A 1 84 ? 1.688 12.194 7.870 1.00 73.75 84 PRO A O 1
ATOM 668 N N . LEU A 1 85 ? 1.481 10.036 7.197 1.00 70.25 85 LEU A N 1
ATOM 669 C CA . LEU A 1 85 ? 1.833 10.177 5.772 1.00 70.25 85 LEU A CA 1
ATOM 670 C C . LEU A 1 85 ? 3.166 10.920 5.533 1.00 70.25 85 LEU A C 1
ATOM 672 O O . LEU A 1 85 ? 3.515 11.290 4.409 1.00 70.25 85 LEU A O 1
ATOM 676 N N . LYS A 1 86 ? 3.939 11.125 6.600 1.00 70.44 86 LYS A N 1
ATOM 677 C CA . LYS A 1 86 ? 5.232 11.786 6.638 1.00 70.44 86 LYS A CA 1
ATOM 678 C C . LYS A 1 86 ? 6.290 10.713 6.750 1.00 70.44 86 LYS A C 1
ATOM 680 O O . LYS A 1 86 ? 6.185 9.809 7.571 1.00 70.44 86 LYS A O 1
ATOM 685 N N . PHE A 1 87 ? 7.293 10.853 5.905 1.00 70.69 87 PHE A N 1
ATOM 686 C CA . PHE A 1 87 ? 8.445 9.982 5.867 1.00 70.69 87 PHE A CA 1
ATOM 687 C C . PHE A 1 87 ? 9.618 10.748 6.461 1.00 70.69 87 PHE A C 1
ATOM 689 O O . PHE A 1 87 ? 9.871 11.877 6.045 1.00 70.69 87 PHE A O 1
ATOM 696 N N . ASP A 1 88 ? 10.327 10.150 7.415 1.00 65.50 88 ASP A N 1
ATOM 697 C CA . ASP A 1 88 ? 11.575 10.713 7.941 1.00 65.50 88 ASP A CA 1
ATOM 698 C C . ASP A 1 88 ? 12.741 10.338 7.012 1.00 65.50 88 ASP A C 1
ATOM 700 O O . ASP A 1 88 ? 13.690 9.650 7.380 1.00 65.50 88 ASP A O 1
ATOM 704 N N . VAL A 1 89 ? 12.605 10.697 5.735 1.00 64.75 89 VAL A N 1
ATOM 705 C CA . VAL A 1 89 ? 13.635 10.493 4.715 1.00 64.75 89 VAL A CA 1
ATOM 706 C C . VAL A 1 89 ? 14.127 11.864 4.284 1.00 64.75 89 VAL A C 1
ATOM 708 O O . VAL A 1 89 ? 13.344 12.747 3.958 1.00 64.75 89 VAL A O 1
ATOM 711 N N . HIS A 1 90 ? 15.449 12.034 4.273 1.00 64.56 90 HIS A N 1
ATOM 712 C CA . HIS A 1 90 ? 16.120 13.288 3.918 1.00 64.56 90 HIS A CA 1
ATOM 713 C C . HIS A 1 90 ? 15.940 13.724 2.446 1.00 64.56 90 HIS A C 1
ATOM 715 O O . HIS A 1 90 ? 16.424 14.792 2.078 1.00 64.56 90 HIS A O 1
ATOM 721 N N . ASP A 1 91 ? 15.279 12.914 1.614 1.00 80.62 91 ASP A N 1
ATOM 722 C CA . ASP A 1 91 ? 15.031 13.153 0.190 1.00 80.62 91 ASP A CA 1
ATOM 723 C C . ASP A 1 91 ? 13.532 13.054 -0.131 1.00 80.62 91 ASP A C 1
ATOM 725 O O . ASP A 1 91 ? 12.950 11.964 -0.119 1.00 80.62 91 ASP A O 1
ATOM 729 N N . ASP A 1 92 ? 12.927 14.197 -0.463 1.00 85.12 92 ASP A N 1
ATOM 730 C CA . ASP A 1 92 ? 11.509 14.300 -0.827 1.00 85.12 92 ASP A CA 1
ATOM 731 C C . ASP A 1 92 ? 11.166 13.412 -2.032 1.00 85.12 92 ASP A C 1
ATOM 733 O O . ASP A 1 92 ? 10.101 12.802 -2.067 1.00 85.12 92 ASP A O 1
ATOM 737 N N . THR A 1 93 ? 12.091 13.264 -2.987 1.00 89.19 93 THR A N 1
ATOM 738 C CA . THR A 1 93 ? 11.882 12.454 -4.199 1.00 89.19 93 THR A CA 1
ATOM 739 C C . THR A 1 93 ? 11.670 10.981 -3.859 1.00 89.19 93 THR A C 1
ATOM 741 O O . THR A 1 93 ? 10.734 10.345 -4.344 1.00 89.19 93 THR A O 1
ATOM 744 N N . THR A 1 94 ? 12.525 10.434 -2.991 1.00 89.00 94 THR A N 1
ATOM 745 C CA . THR A 1 94 ? 12.369 9.074 -2.467 1.00 89.00 94 THR A CA 1
ATOM 746 C C . THR A 1 94 ? 11.051 8.936 -1.716 1.00 89.00 94 THR A C 1
ATOM 748 O O . THR A 1 94 ? 10.336 7.961 -1.934 1.00 89.00 94 THR A O 1
ATOM 751 N N . ALA A 1 95 ? 10.705 9.900 -0.857 1.00 88.81 95 ALA A N 1
ATOM 752 C CA . ALA A 1 95 ? 9.470 9.843 -0.079 1.00 88.81 95 ALA A CA 1
ATOM 753 C C . ALA A 1 95 ? 8.218 9.808 -0.976 1.00 88.81 95 ALA A C 1
ATOM 755 O O . ALA A 1 95 ? 7.335 8.979 -0.750 1.00 88.81 95 ALA A O 1
ATOM 756 N N . GLU A 1 96 ? 8.159 10.645 -2.015 1.00 91.06 96 GLU A N 1
ATOM 757 C CA . GLU A 1 96 ? 7.056 10.650 -2.986 1.00 91.06 96 GLU A CA 1
ATOM 758 C C . GLU A 1 96 ? 6.967 9.336 -3.769 1.00 91.06 96 GLU A C 1
ATOM 760 O O . GLU A 1 96 ? 5.888 8.747 -3.862 1.00 91.06 96 GLU A O 1
ATOM 765 N N . LEU A 1 97 ? 8.095 8.812 -4.260 1.00 92.44 97 LEU A N 1
ATOM 766 C CA . LEU A 1 97 ? 8.097 7.542 -4.987 1.00 92.44 97 LEU A CA 1
ATOM 767 C C . LEU A 1 97 ? 7.657 6.372 -4.095 1.00 92.44 97 LEU A C 1
ATOM 769 O O . LEU A 1 97 ? 6.924 5.493 -4.548 1.00 92.44 97 LEU A O 1
ATOM 773 N N . VAL A 1 98 ? 8.050 6.368 -2.816 1.00 92.75 98 VAL A N 1
ATOM 774 C CA . VAL A 1 98 ? 7.576 5.366 -1.853 1.00 92.75 98 VAL A CA 1
ATOM 775 C C . VAL A 1 98 ? 6.071 5.493 -1.625 1.00 92.75 98 VAL A C 1
ATOM 777 O O . VAL A 1 98 ? 5.377 4.478 -1.678 1.00 92.75 98 VAL A O 1
ATOM 780 N N . ARG A 1 99 ? 5.541 6.708 -1.416 1.00 91.94 99 ARG A N 1
ATOM 781 C CA . ARG A 1 99 ? 4.088 6.928 -1.273 1.00 91.94 99 ARG A CA 1
ATOM 782 C C . ARG A 1 99 ? 3.330 6.403 -2.486 1.00 91.94 99 ARG A C 1
ATOM 784 O O . ARG A 1 99 ? 2.344 5.689 -2.313 1.00 91.94 99 ARG A O 1
ATOM 791 N N . LEU A 1 100 ? 3.811 6.707 -3.691 1.00 94.38 100 LEU A N 1
ATOM 792 C CA . LEU A 1 100 ? 3.204 6.236 -4.931 1.00 94.38 100 LEU A CA 1
ATOM 793 C C . LEU A 1 100 ? 3.246 4.707 -5.035 1.00 94.38 100 LEU A C 1
ATOM 795 O O . LEU A 1 100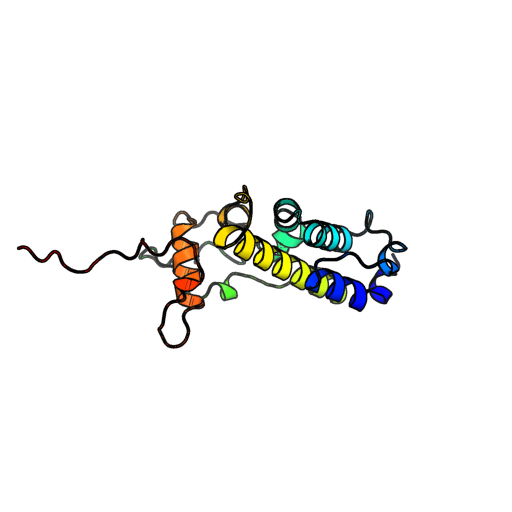 ? 2.216 4.086 -5.287 1.00 94.38 100 LEU A O 1
ATOM 799 N N . ALA A 1 101 ? 4.406 4.089 -4.799 1.00 95.12 101 ALA A N 1
ATOM 800 C CA . ALA A 1 101 ? 4.554 2.639 -4.873 1.00 95.12 101 ALA A CA 1
ATOM 801 C C . ALA A 1 101 ? 3.650 1.915 -3.860 1.00 95.12 101 ALA A C 1
ATOM 803 O O . ALA A 1 101 ? 2.979 0.950 -4.222 1.00 95.12 101 ALA A O 1
ATOM 804 N N . VAL A 1 102 ? 3.572 2.405 -2.616 1.00 94.12 102 VAL A N 1
ATOM 805 C CA . VAL A 1 102 ? 2.680 1.849 -1.584 1.00 94.12 102 VAL A CA 1
ATOM 806 C C . VAL A 1 102 ? 1.211 2.053 -1.955 1.00 94.12 102 VAL A C 1
ATOM 808 O O . VAL A 1 102 ? 0.424 1.120 -1.824 1.00 94.12 102 VAL A O 1
ATOM 811 N N . ALA A 1 103 ? 0.830 3.224 -2.473 1.00 92.56 103 ALA A N 1
ATOM 812 C CA . ALA A 1 103 ? -0.539 3.475 -2.921 1.00 92.56 103 ALA A CA 1
ATOM 813 C C . ALA A 1 103 ? -0.960 2.517 -4.050 1.00 92.56 103 ALA A C 1
ATOM 815 O O . ALA A 1 103 ? -2.048 1.943 -3.996 1.00 92.56 103 ALA A O 1
ATOM 816 N N . VAL A 1 104 ? -0.082 2.288 -5.034 1.00 94.94 104 VAL A N 1
ATOM 817 C CA . VAL A 1 104 ? -0.315 1.320 -6.118 1.00 94.94 104 VAL A CA 1
ATOM 818 C C . VAL A 1 104 ? -0.379 -0.111 -5.573 1.00 94.94 104 VAL A C 1
ATOM 820 O O . VAL A 1 104 ? -1.267 -0.864 -5.963 1.00 94.94 104 VAL A O 1
ATOM 823 N N . ALA A 1 105 ? 0.484 -0.479 -4.620 1.00 93.94 105 ALA A N 1
ATOM 824 C CA . ALA A 1 105 ? 0.432 -1.785 -3.959 1.00 93.94 105 ALA A CA 1
ATOM 825 C C . ALA A 1 105 ? -0.902 -2.014 -3.227 1.00 93.94 105 ALA A C 1
ATOM 827 O O . ALA A 1 105 ? -1.518 -3.067 -3.391 1.00 93.94 105 ALA A O 1
ATOM 828 N N . CYS A 1 106 ? -1.382 -1.020 -2.472 1.00 91.44 106 CYS A N 1
ATOM 829 C CA . CYS A 1 106 ? -2.686 -1.064 -1.808 1.00 91.44 106 CYS A CA 1
ATOM 830 C C . CYS A 1 106 ? -3.834 -1.186 -2.819 1.00 91.44 106 CYS A C 1
ATOM 832 O O . CYS A 1 106 ? -4.759 -1.968 -2.603 1.00 91.44 106 CYS A O 1
ATOM 834 N N . LEU A 1 107 ? -3.766 -0.461 -3.942 1.00 90.19 107 LEU A N 1
ATOM 835 C CA . LEU A 1 107 ? -4.752 -0.566 -5.018 1.00 90.19 107 LEU A CA 1
ATOM 836 C C . LEU A 1 107 ? -4.754 -1.968 -5.648 1.00 90.19 107 LEU A C 1
ATOM 838 O O . LEU A 1 107 ? -5.821 -2.549 -5.842 1.00 90.19 107 LEU A O 1
ATOM 842 N N . HIS A 1 108 ? -3.579 -2.537 -5.928 1.00 89.56 108 HIS A N 1
ATOM 843 C CA . HIS A 1 108 ? -3.454 -3.901 -6.443 1.00 89.56 108 HIS A CA 1
ATOM 844 C C . HIS A 1 108 ? -3.996 -4.933 -5.446 1.00 89.56 108 HIS A C 1
ATOM 846 O O . HIS A 1 108 ? -4.767 -5.800 -5.850 1.00 89.56 108 HIS A O 1
ATOM 852 N N . ALA A 1 109 ? -3.676 -4.808 -4.151 1.00 89.00 109 ALA A N 1
ATOM 853 C CA . ALA A 1 109 ? -4.229 -5.668 -3.102 1.00 89.00 109 ALA A CA 1
ATOM 854 C C . ALA A 1 109 ? -5.762 -5.586 -3.057 1.00 89.00 109 ALA A C 1
ATOM 856 O O . ALA A 1 109 ? -6.442 -6.612 -3.053 1.00 89.00 109 ALA A O 1
ATOM 857 N N . PHE A 1 110 ? -6.312 -4.369 -3.093 1.00 85.31 110 PHE A N 1
ATOM 858 C CA . PHE A 1 110 ? -7.753 -4.136 -3.110 1.00 85.31 110 PHE A CA 1
ATOM 859 C C . PHE A 1 110 ? -8.431 -4.795 -4.323 1.00 85.31 110 PHE A C 1
ATOM 861 O O . PHE A 1 110 ? -9.442 -5.482 -4.166 1.00 85.31 110 PHE A O 1
ATOM 868 N N . LEU A 1 111 ? -7.869 -4.641 -5.526 1.00 84.56 111 LEU A N 1
ATOM 869 C CA . LEU A 1 111 ? -8.393 -5.280 -6.738 1.00 84.56 111 LEU A CA 1
ATOM 870 C C . LEU A 1 111 ? -8.279 -6.809 -6.681 1.00 84.56 111 LEU A C 1
ATOM 872 O O . LEU A 1 111 ? -9.212 -7.511 -7.082 1.00 84.56 111 LEU A O 1
ATOM 876 N N . GLN A 1 112 ? -7.161 -7.326 -6.167 1.00 83.12 112 GLN A N 1
ATOM 877 C CA . GLN A 1 112 ? -6.902 -8.760 -6.074 1.00 83.12 112 GLN A CA 1
ATOM 878 C C . GLN A 1 112 ? -7.899 -9.454 -5.143 1.00 83.12 112 GLN A C 1
ATOM 880 O O . GLN A 1 112 ? -8.498 -10.462 -5.520 1.00 83.12 112 GLN A O 1
ATOM 885 N N . VAL A 1 113 ? -8.129 -8.880 -3.958 1.00 80.19 113 VAL A N 1
ATOM 886 C CA . VAL A 1 113 ? -9.087 -9.405 -2.976 1.00 80.19 113 VAL A CA 1
ATOM 887 C C . VAL A 1 113 ? -10.515 -9.375 -3.539 1.00 80.19 113 VAL A C 1
ATOM 889 O O . VAL A 1 113 ? -11.256 -10.356 -3.414 1.00 80.19 113 VAL A O 1
ATOM 892 N N . ASN A 1 114 ? -10.909 -8.290 -4.216 1.00 74.38 114 ASN A N 1
ATOM 893 C CA . ASN A 1 114 ? -12.306 -8.078 -4.606 1.00 74.38 114 ASN A CA 1
ATOM 894 C C . ASN A 1 114 ? -12.704 -8.671 -5.964 1.00 74.38 114 ASN A C 1
ATOM 896 O O . ASN A 1 114 ? -13.802 -9.215 -6.068 1.00 74.38 114 ASN A O 1
ATOM 900 N N . TRP A 1 115 ? -11.862 -8.608 -6.998 1.00 66.50 115 TRP A N 1
ATOM 901 C CA . TRP A 1 115 ? -12.288 -8.930 -8.368 1.00 66.50 115 TRP A CA 1
ATOM 902 C C . TRP A 1 115 ? -11.521 -10.074 -9.023 1.00 66.50 115 TRP A C 1
ATOM 904 O O . TRP A 1 115 ? -12.150 -10.907 -9.675 1.00 66.50 115 TRP A O 1
ATOM 914 N N . THR A 1 116 ? -10.201 -10.165 -8.857 1.00 57.44 116 THR A N 1
ATOM 915 C CA . THR A 1 116 ? -9.399 -11.156 -9.593 1.00 57.44 116 THR A CA 1
ATOM 916 C C . THR A 1 116 ? -8.100 -11.511 -8.871 1.00 57.44 116 THR A C 1
ATOM 918 O O . THR A 1 116 ? -7.167 -10.713 -8.869 1.00 57.44 116 THR A O 1
ATOM 921 N N . GLY A 1 117 ? -7.989 -12.736 -8.353 1.00 62.12 117 GLY A N 1
ATOM 922 C CA . GLY A 1 117 ? -6.708 -13.313 -7.942 1.00 62.12 117 GLY A CA 1
ATOM 923 C C . GLY A 1 117 ? -6.823 -14.409 -6.882 1.00 62.12 117 GLY A C 1
ATOM 924 O O . GLY A 1 117 ? -7.916 -14.649 -6.368 1.00 62.12 117 GLY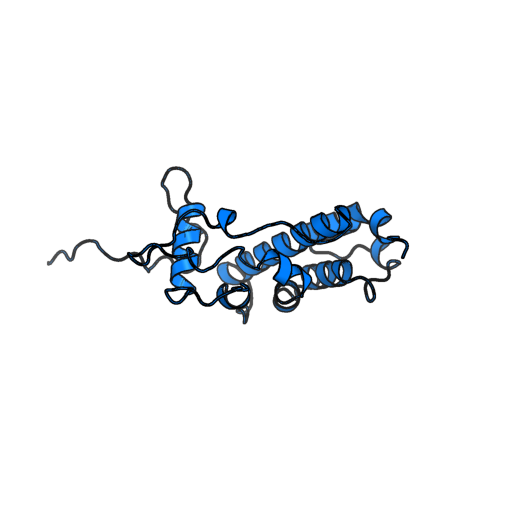 A O 1
ATOM 925 N N . PRO A 1 118 ? -5.713 -15.107 -6.584 1.00 67.81 118 PRO A N 1
ATOM 926 C CA . PRO A 1 118 ? -5.624 -15.943 -5.394 1.00 67.81 118 PRO A CA 1
ATOM 927 C C . PRO A 1 118 ? -5.772 -15.066 -4.149 1.00 67.81 118 PRO A C 1
ATOM 929 O O . PRO A 1 118 ? -5.363 -13.898 -4.171 1.00 67.81 118 PRO A O 1
ATOM 932 N N . ASP A 1 119 ? -6.328 -15.632 -3.080 1.00 71.38 119 ASP A N 1
ATOM 933 C CA . ASP A 1 119 ? -6.424 -14.933 -1.802 1.00 71.38 119 ASP A CA 1
ATOM 934 C C . ASP A 1 119 ? -5.039 -14.428 -1.393 1.00 71.38 119 ASP A C 1
ATOM 936 O O . ASP A 1 119 ? -4.047 -15.167 -1.402 1.00 71.38 119 ASP A O 1
ATOM 940 N N . LEU A 1 120 ? -4.966 -13.133 -1.096 1.00 77.94 120 LEU A N 1
ATOM 941 C CA . LEU A 1 120 ? -3.756 -12.539 -0.565 1.00 77.94 120 LEU A CA 1
ATOM 942 C C . LEU A 1 120 ? -3.672 -12.949 0.905 1.00 77.94 120 LEU A C 1
ATOM 944 O O . LEU A 1 120 ? -4.551 -12.617 1.693 1.00 77.94 120 LEU A O 1
ATOM 948 N N . ASP A 1 121 ? -2.623 -13.683 1.266 1.00 83.62 121 ASP A N 1
ATOM 949 C CA . ASP A 1 121 ? -2.368 -14.152 2.635 1.00 83.62 121 ASP A CA 1
ATOM 950 C C . ASP A 1 121 ? -1.827 -13.016 3.528 1.00 83.62 121 ASP A C 1
ATOM 952 O O . ASP A 1 121 ? -0.732 -13.113 4.090 1.00 83.62 121 ASP A O 1
ATOM 956 N N . ILE A 1 122 ? -2.550 -11.891 3.555 1.00 83.31 122 ILE A N 1
ATOM 957 C CA . ILE A 1 122 ? -2.381 -10.757 4.470 1.00 83.31 122 ILE A CA 1
ATOM 958 C C . ILE A 1 122 ? -3.755 -10.149 4.758 1.00 83.31 122 ILE A C 1
ATOM 960 O O . ILE A 1 122 ? -4.601 -10.045 3.867 1.00 83.31 122 ILE A O 1
ATOM 964 N N . THR A 1 123 ? -3.960 -9.681 5.982 1.00 81.25 123 THR A N 1
ATOM 965 C CA . THR A 1 123 ? -5.126 -8.873 6.346 1.00 81.25 123 THR A CA 1
ATOM 966 C C . THR A 1 123 ? -4.741 -7.409 6.553 1.00 81.25 123 THR A C 1
ATOM 968 O O . THR A 1 123 ? -3.568 -7.074 6.731 1.00 81.25 123 THR A O 1
ATOM 971 N N . THR A 1 124 ? -5.728 -6.510 6.551 1.00 82.50 124 THR A N 1
ATOM 972 C CA . THR A 1 124 ? -5.501 -5.075 6.786 1.00 82.50 124 THR A CA 1
ATOM 973 C C . THR A 1 124 ? -4.874 -4.823 8.159 1.00 82.50 124 THR A C 1
ATOM 975 O O . THR A 1 124 ? -4.072 -3.910 8.316 1.00 82.50 124 THR A O 1
ATOM 978 N N . VAL A 1 125 ? -5.197 -5.643 9.160 1.00 84.06 125 VAL A N 1
ATOM 979 C CA . VAL A 1 125 ? -4.591 -5.539 10.496 1.00 84.06 125 VAL A CA 1
ATOM 980 C C . VAL A 1 125 ? -3.116 -5.966 10.493 1.00 84.06 125 VAL A C 1
ATOM 982 O O . VAL A 1 125 ? -2.333 -5.373 11.229 1.00 84.06 125 VAL A O 1
ATOM 985 N N . ASP A 1 126 ? -2.712 -6.916 9.642 1.00 84.69 126 ASP A N 1
ATOM 986 C CA . ASP A 1 126 ? -1.323 -7.410 9.586 1.00 84.69 126 ASP A CA 1
ATOM 987 C C . ASP A 1 126 ? -0.345 -6.375 9.011 1.00 84.69 126 ASP A C 1
ATOM 989 O O . ASP A 1 126 ? 0.831 -6.351 9.374 1.00 84.69 126 ASP A O 1
ATOM 993 N N . ILE A 1 127 ? -0.830 -5.508 8.117 1.00 87.19 127 ILE A N 1
ATOM 994 C CA . ILE A 1 127 ? -0.018 -4.463 7.475 1.00 87.19 127 ILE A CA 1
ATOM 995 C C . ILE A 1 127 ? 0.081 -3.180 8.316 1.00 87.19 127 ILE A C 1
ATOM 997 O O . ILE A 1 127 ? 0.998 -2.381 8.117 1.00 87.19 127 ILE A O 1
ATOM 1001 N N . LEU A 1 128 ? -0.847 -2.959 9.254 1.00 87.31 128 LEU A N 1
ATOM 1002 C CA . LEU A 1 128 ? -0.863 -1.765 10.096 1.00 87.31 128 LEU A CA 1
ATOM 1003 C C . LEU A 1 128 ? 0.067 -1.930 11.295 1.00 87.31 128 LEU A C 1
ATOM 1005 O O . LEU A 1 128 ? -0.037 -2.874 12.074 1.00 87.31 128 LEU A O 1
ATOM 1009 N N . THR A 1 129 ? 0.949 -0.952 11.498 1.00 86.06 129 THR A N 1
ATOM 1010 C CA . THR A 1 129 ? 1.822 -0.933 12.677 1.00 86.06 129 THR A CA 1
ATOM 1011 C C . THR A 1 129 ? 1.234 -0.038 13.760 1.00 86.06 129 THR A C 1
ATOM 1013 O O . THR A 1 129 ? 1.035 1.165 13.578 1.00 86.06 129 THR A O 1
ATOM 1016 N N . LEU A 1 130 ? 0.963 -0.646 14.914 1.00 84.19 130 LEU A N 1
ATOM 1017 C CA . LEU A 1 130 ? 0.402 0.010 16.088 1.00 84.19 130 LEU A CA 1
ATOM 1018 C C . LEU A 1 130 ? 1.537 0.344 17.075 1.00 84.19 130 LEU A C 1
ATOM 1020 O O . LEU A 1 130 ? 2.079 -0.578 17.685 1.00 84.19 130 LEU A O 1
ATOM 1024 N N . PRO A 1 131 ? 1.911 1.624 17.280 1.00 81.19 131 PRO A N 1
ATOM 1025 C CA . PRO A 1 131 ? 2.977 1.993 18.225 1.00 81.19 131 PRO A CA 1
ATOM 1026 C C . PRO A 1 131 ? 2.672 1.616 19.683 1.00 81.19 131 PRO A C 1
ATOM 1028 O O . PRO A 1 131 ? 3.587 1.440 20.485 1.00 81.19 131 PRO A O 1
ATOM 1031 N N . SER A 1 132 ? 1.392 1.489 20.037 1.00 79.50 132 SER A N 1
ATOM 1032 C CA . SER A 1 132 ? 0.938 1.015 21.346 1.00 79.50 132 SER A CA 1
ATOM 1033 C C . SER A 1 132 ? -0.296 0.118 21.205 1.00 79.50 132 SER A C 1
ATOM 1035 O O . SER A 1 132 ? -1.047 0.270 20.237 1.00 79.50 132 SER A O 1
ATOM 1037 N N . PRO A 1 133 ? -0.553 -0.801 22.151 1.00 77.00 133 PRO A N 1
ATOM 1038 C CA . PRO A 1 133 ? -1.789 -1.572 22.144 1.00 77.00 133 PRO A CA 1
ATOM 1039 C C . PRO A 1 133 ? -3.000 -0.635 22.341 1.00 77.00 133 PRO A C 1
ATOM 1041 O O . PRO A 1 133 ? -2.987 0.177 23.272 1.00 77.00 133 PRO A O 1
ATOM 1044 N N . PRO A 1 134 ? -4.024 -0.702 21.472 1.00 75.56 134 PRO A N 1
ATOM 1045 C CA . PRO A 1 134 ? -5.238 0.097 21.613 1.00 75.56 134 PRO A CA 1
ATOM 1046 C C . PRO A 1 134 ? -6.088 -0.359 22.811 1.00 75.56 134 PRO A C 1
ATOM 1048 O O . PRO A 1 134 ? -5.951 -1.477 23.304 1.00 75.56 134 PRO A O 1
ATOM 1051 N N . LEU A 1 135 ? -6.994 0.514 23.268 1.00 73.44 135 LEU A N 1
ATOM 1052 C CA . LEU A 1 135 ? -7.915 0.232 24.383 1.00 73.44 135 LEU A CA 1
ATOM 1053 C C . LEU A 1 135 ? -8.923 -0.889 24.073 1.00 73.44 135 LEU A C 1
ATOM 1055 O O . LEU A 1 135 ? -9.387 -1.568 24.986 1.00 73.44 135 LEU A O 1
ATOM 1059 N N . ALA A 1 136 ? -9.244 -1.077 22.794 1.00 78.44 136 ALA A N 1
ATOM 1060 C CA . ALA A 1 136 ? -10.083 -2.148 22.271 1.00 78.44 136 ALA A CA 1
ATOM 1061 C C . ALA A 1 136 ? -9.349 -2.839 21.108 1.00 78.44 136 ALA A C 1
ATOM 1063 O O . ALA A 1 136 ? -8.535 -2.189 20.446 1.00 78.44 136 ALA A O 1
ATOM 1064 N N . PRO A 1 137 ? -9.588 -4.138 20.852 1.00 79.94 137 PRO A N 1
ATOM 1065 C CA . PRO A 1 137 ? -8.934 -4.842 19.755 1.00 79.94 137 PRO A CA 1
ATOM 1066 C C . PRO A 1 137 ? -9.320 -4.217 18.411 1.00 79.94 137 PRO A C 1
ATOM 1068 O O . PRO A 1 137 ? -10.499 -4.079 18.095 1.00 79.94 137 PRO A O 1
ATOM 1071 N N . LEU A 1 138 ? -8.315 -3.858 17.612 1.00 82.19 138 LEU A N 1
ATOM 1072 C CA . LEU A 1 138 ? -8.523 -3.434 16.233 1.00 82.19 138 LEU A CA 1
ATOM 1073 C C . LEU A 1 138 ? -8.749 -4.678 15.373 1.00 82.19 138 LEU A C 1
ATOM 1075 O O . LEU A 1 138 ? -7.852 -5.511 15.253 1.00 82.19 138 LEU A O 1
ATOM 1079 N N . THR A 1 139 ? -9.942 -4.809 14.801 1.00 84.12 139 THR A N 1
ATOM 1080 C CA . THR A 1 139 ? -10.297 -5.940 13.939 1.00 84.12 139 THR A CA 1
ATOM 1081 C C . THR A 1 139 ? -10.501 -5.491 12.494 1.00 84.12 139 THR A C 1
ATOM 1083 O O . THR A 1 139 ? -10.719 -4.307 12.214 1.00 84.12 139 THR A O 1
ATOM 1086 N N . ASN A 1 140 ? -10.428 -6.441 11.558 1.00 81.62 140 ASN A N 1
ATOM 1087 C CA . ASN A 1 140 ? -10.642 -6.158 10.138 1.00 81.62 140 ASN A CA 1
ATOM 1088 C C . ASN A 1 140 ? -12.070 -5.656 9.868 1.00 81.62 140 ASN A C 1
ATOM 1090 O O . ASN A 1 140 ? -12.259 -4.819 8.987 1.00 81.62 140 ASN A O 1
ATOM 1094 N N . GLU A 1 141 ? -13.062 -6.108 10.640 1.00 81.31 141 GLU A N 1
ATOM 1095 C CA . GLU A 1 141 ? -14.464 -5.700 10.503 1.00 81.31 141 GLU A CA 1
ATOM 1096 C C . GLU A 1 141 ? -14.644 -4.215 10.829 1.00 81.31 141 GLU A C 1
ATOM 1098 O O . GLU A 1 141 ? -15.268 -3.490 10.058 1.00 81.31 141 GLU A O 1
ATOM 1103 N N . ILE A 1 142 ? -14.038 -3.744 11.924 1.00 80.94 142 ILE A N 1
ATOM 1104 C CA . ILE A 1 142 ? -14.090 -2.332 12.332 1.00 80.94 142 ILE A CA 1
ATOM 1105 C C . ILE A 1 142 ? -13.432 -1.448 11.269 1.00 80.94 142 ILE A C 1
ATOM 1107 O O . ILE A 1 142 ? -14.009 -0.442 10.857 1.00 80.94 142 ILE A O 1
ATOM 1111 N N . LEU A 1 143 ? -12.234 -1.825 10.806 1.00 81.62 143 LEU A N 1
ATOM 1112 C CA . LEU A 1 143 ? -11.518 -1.078 9.769 1.00 81.62 143 LEU A CA 1
ATOM 1113 C C . LEU A 1 143 ? -12.305 -1.034 8.457 1.00 81.62 143 LEU A C 1
ATOM 1115 O O . LEU A 1 143 ? -12.370 0.013 7.817 1.00 81.62 143 LEU A O 1
ATOM 1119 N N . SER A 1 144 ? -12.926 -2.150 8.076 1.00 81.44 144 SER A N 1
ATOM 1120 C CA . SER A 1 144 ? -13.740 -2.235 6.862 1.00 81.44 144 SER A CA 1
ATOM 1121 C C . SER A 1 144 ? -14.995 -1.370 6.969 1.00 81.44 144 SER A C 1
ATOM 1123 O O . SER A 1 144 ? -15.288 -0.615 6.046 1.00 81.44 144 SER A O 1
ATOM 1125 N N . ALA A 1 145 ? -15.699 -1.417 8.105 1.00 80.12 145 ALA A N 1
ATOM 1126 C CA . ALA A 1 145 ? -16.869 -0.578 8.353 1.00 80.12 145 ALA A CA 1
ATOM 1127 C C . ALA A 1 145 ? -16.510 0.915 8.283 1.00 80.12 145 ALA A C 1
ATOM 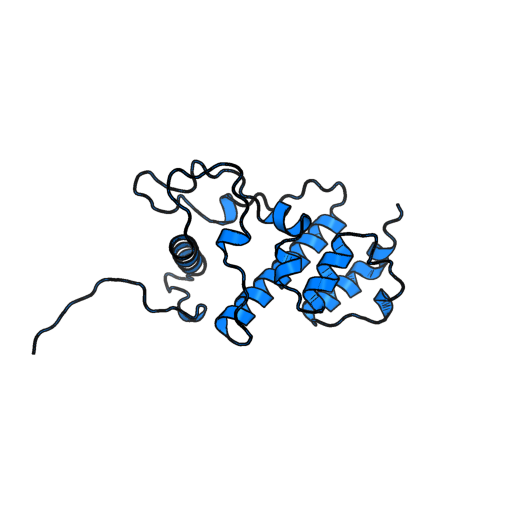1129 O O . ALA A 1 145 ? -17.183 1.680 7.592 1.00 80.12 145 ALA A O 1
ATOM 1130 N N . GLN A 1 146 ? -15.404 1.316 8.917 1.00 81.69 146 GLN A N 1
ATOM 1131 C CA . GLN A 1 146 ? -14.927 2.696 8.866 1.00 81.69 146 GLN A CA 1
ATOM 1132 C C . GLN A 1 146 ? -14.526 3.116 7.444 1.00 81.69 146 GLN A C 1
ATOM 1134 O O . GLN A 1 146 ? -14.891 4.202 6.996 1.00 81.69 146 GLN A O 1
ATOM 1139 N N . ALA A 1 147 ? -13.819 2.256 6.705 1.00 80.69 147 ALA A N 1
ATOM 1140 C CA . ALA A 1 147 ? -13.439 2.536 5.323 1.00 80.69 147 ALA A CA 1
ATOM 1141 C C . ALA A 1 147 ? -14.668 2.719 4.416 1.00 80.69 147 ALA A C 1
ATOM 1143 O O . ALA A 1 147 ? -14.683 3.629 3.592 1.00 80.69 147 ALA A O 1
ATOM 1144 N N . ILE A 1 148 ? -15.720 1.911 4.590 1.00 80.12 148 ILE A N 1
ATOM 1145 C CA . ILE A 1 148 ? -16.979 2.058 3.842 1.00 80.12 148 ILE A CA 1
ATOM 1146 C C . ILE A 1 148 ? -17.641 3.407 4.143 1.00 80.12 148 ILE A C 1
ATOM 1148 O O . ILE A 1 148 ? -18.088 4.076 3.211 1.00 80.12 148 ILE A O 1
ATOM 1152 N N . VAL A 1 149 ? -17.678 3.818 5.415 1.00 80.06 149 VAL A N 1
ATOM 1153 C CA . VAL A 1 149 ? -18.229 5.120 5.829 1.00 80.06 149 VAL A CA 1
ATOM 1154 C C . VAL A 1 149 ? -17.436 6.274 5.217 1.00 80.06 149 VAL A C 1
ATOM 1156 O O . VAL A 1 149 ? -18.030 7.240 4.747 1.00 80.06 149 VAL A O 1
ATOM 1159 N N . GLU A 1 150 ? -16.107 6.180 5.172 1.00 80.50 150 GLU A N 1
ATOM 1160 C CA . GLU A 1 150 ? -15.263 7.234 4.596 1.00 80.50 150 GLU A CA 1
ATOM 1161 C C . GLU A 1 150 ? -15.285 7.282 3.067 1.00 80.50 150 GLU A C 1
ATOM 1163 O O . GLU A 1 150 ? -15.108 8.353 2.487 1.00 80.50 150 GLU A O 1
ATOM 1168 N N . LEU A 1 151 ? -15.524 6.146 2.410 1.00 77.50 151 LEU A N 1
ATOM 1169 C CA . LEU A 1 151 ? -15.710 6.067 0.960 1.00 77.50 151 LEU A CA 1
ATOM 1170 C C . LEU A 1 151 ? -17.137 6.437 0.525 1.00 77.50 151 LEU A C 1
ATOM 1172 O O . LEU A 1 151 ? -17.374 6.661 -0.666 1.00 77.50 151 LEU A O 1
ATOM 1176 N N . ALA A 1 152 ? -18.087 6.512 1.462 1.00 77.38 152 ALA A N 1
ATOM 1177 C CA . ALA A 1 152 ? -19.458 6.901 1.173 1.00 77.38 152 ALA A CA 1
ATOM 1178 C C . ALA A 1 152 ? -19.499 8.336 0.628 1.00 77.38 152 ALA A C 1
ATOM 1180 O O . ALA A 1 152 ? -19.049 9.290 1.264 1.00 77.38 152 ALA A O 1
ATOM 1181 N N . THR A 1 153 ? -20.066 8.508 -0.563 1.00 64.38 153 THR A N 1
ATOM 1182 C CA . THR A 1 153 ? -20.185 9.820 -1.208 1.00 64.38 153 THR A CA 1
ATOM 1183 C C . THR A 1 153 ? -21.654 10.217 -1.247 1.00 64.38 153 THR A C 1
ATOM 1185 O O . THR A 1 153 ? -22.483 9.491 -1.780 1.00 64.38 153 THR A O 1
ATOM 1188 N N . GLY A 1 154 ? -21.999 11.374 -0.672 1.00 62.62 154 GLY A N 1
ATOM 1189 C CA . GLY A 1 154 ? -23.389 11.851 -0.636 1.00 62.62 154 GLY A CA 1
ATOM 1190 C C . GLY A 1 154 ? -24.312 11.077 0.315 1.00 62.62 154 GLY A C 1
ATOM 1191 O O . GLY A 1 154 ? -25.525 11.168 0.173 1.00 62.62 154 GLY A O 1
ATOM 1192 N N . GLY A 1 155 ? -23.751 10.333 1.274 1.00 62.47 155 GLY A N 1
ATOM 1193 C CA . GLY A 1 155 ? -24.509 9.477 2.194 1.00 62.47 155 GLY A CA 1
ATOM 1194 C C . GLY A 1 155 ? -24.793 8.079 1.647 1.00 62.47 155 GLY A C 1
ATOM 1195 O O . GLY A 1 155 ? -25.275 7.240 2.399 1.00 62.47 155 GLY A O 1
ATOM 1196 N N . GLU A 1 156 ? -24.445 7.816 0.383 1.00 63.22 156 GLU A N 1
ATOM 1197 C CA . GLU A 1 156 ? -24.551 6.490 -0.214 1.00 63.22 156 GLU A CA 1
ATOM 1198 C C . GLU A 1 156 ? -23.278 5.679 0.081 1.00 63.22 156 GLU A C 1
ATOM 1200 O O . GLU A 1 156 ? -22.177 6.073 -0.329 1.00 63.22 156 GLU A O 1
ATOM 1205 N N . PRO A 1 157 ? -23.397 4.566 0.814 1.00 62.34 157 PRO A N 1
ATOM 1206 C CA . PRO A 1 157 ? -22.276 3.709 1.169 1.00 62.34 157 PRO A CA 1
ATOM 1207 C C . PRO A 1 157 ? -21.681 2.999 -0.048 1.00 62.34 157 PRO A C 1
ATOM 1209 O O . PRO A 1 157 ? -22.379 2.517 -0.941 1.00 62.34 157 PRO A O 1
ATOM 1212 N N . ALA A 1 158 ? -20.356 2.871 -0.057 1.00 64.69 158 ALA A N 1
ATOM 1213 C CA . ALA A 1 158 ? -19.618 2.253 -1.152 1.00 64.69 158 ALA A CA 1
ATOM 1214 C C . ALA A 1 158 ? -19.651 0.706 -1.109 1.00 64.69 158 ALA A C 1
ATOM 1216 O O . ALA A 1 158 ? -18.639 0.050 -1.353 1.00 64.69 158 ALA A O 1
ATOM 1217 N N . TYR A 1 159 ? -20.804 0.095 -0.805 1.00 55.72 159 TYR A N 1
ATOM 1218 C CA . TYR A 1 159 ? -20.942 -1.364 -0.654 1.00 55.72 159 TYR A CA 1
ATOM 1219 C C . TYR A 1 159 ? -20.608 -2.147 -1.930 1.00 55.72 159 TYR A C 1
ATOM 1221 O O . TYR A 1 159 ? -20.249 -3.318 -1.867 1.00 55.72 159 TYR A O 1
ATOM 1229 N N . HIS A 1 160 ? -20.671 -1.503 -3.097 1.00 54.44 160 HIS A N 1
ATOM 1230 C CA . HIS A 1 160 ? -20.300 -2.114 -4.375 1.00 54.44 160 HIS A CA 1
ATOM 1231 C C . HIS A 1 160 ? -18.785 -2.314 -4.561 1.00 54.44 160 HIS A C 1
ATOM 1233 O O . HIS A 1 160 ? -18.376 -2.948 -5.533 1.00 54.44 160 HIS A O 1
ATOM 1239 N N . LEU A 1 161 ? -17.956 -1.771 -3.662 1.00 54.41 161 LEU A N 1
ATOM 1240 C CA . LEU A 1 161 ? -16.495 -1.835 -3.746 1.00 54.41 161 LEU A CA 1
ATOM 1241 C C . LEU A 1 161 ? -15.882 -3.008 -2.961 1.00 54.41 161 LEU A C 1
ATOM 1243 O O . LEU A 1 161 ? -14.726 -3.339 -3.205 1.00 54.41 161 LEU A O 1
ATOM 1247 N N . ALA A 1 162 ? -16.621 -3.660 -2.057 1.00 53.47 162 ALA A N 1
ATOM 1248 C CA . ALA A 1 162 ? -16.099 -4.734 -1.211 1.00 53.47 162 ALA A CA 1
ATOM 1249 C C . ALA A 1 162 ? -16.908 -6.034 -1.363 1.00 53.47 162 ALA A C 1
ATOM 1251 O O . ALA A 1 162 ? -18.134 -6.021 -1.408 1.00 53.47 162 ALA A O 1
ATOM 1252 N N . LYS A 1 163 ? -16.219 -7.180 -1.399 1.00 55.38 163 LYS A N 1
ATOM 1253 C CA . LYS A 1 163 ? -16.794 -8.529 -1.587 1.00 55.38 163 LYS A CA 1
ATOM 1254 C C . LYS A 1 163 ? -17.743 -9.008 -0.473 1.00 55.38 163 LYS A C 1
ATOM 1256 O O . LYS A 1 163 ? -18.309 -10.088 -0.610 1.00 55.38 163 LYS A O 1
ATOM 1261 N N . LEU A 1 164 ? -17.921 -8.251 0.612 1.00 48.97 164 LEU A N 1
ATOM 1262 C CA . LEU A 1 164 ? -18.788 -8.611 1.742 1.00 48.97 164 LEU A CA 1
ATOM 1263 C C . LEU A 1 164 ? -19.855 -7.531 1.994 1.00 48.97 164 LEU A C 1
ATOM 1265 O O . LEU A 1 164 ? -19.630 -6.620 2.788 1.00 48.97 164 LEU A O 1
ATOM 1269 N N . PRO A 1 165 ? -21.025 -7.639 1.342 1.00 42.59 165 PRO A N 1
ATOM 1270 C CA . PRO A 1 165 ? -22.152 -6.730 1.533 1.00 42.59 165 PRO A CA 1
ATOM 1271 C C . PRO A 1 165 ? -23.110 -7.122 2.682 1.00 42.59 165 PRO A C 1
ATOM 1273 O O . PRO A 1 165 ? -24.144 -6.485 2.834 1.00 42.59 165 PRO A O 1
ATOM 1276 N N . GLU A 1 166 ? -22.824 -8.151 3.494 1.00 43.72 166 GLU A N 1
ATOM 1277 C CA . GLU A 1 166 ? -23.847 -8.792 4.355 1.00 43.72 166 GLU A CA 1
ATOM 1278 C C . GLU A 1 166 ? -23.722 -8.576 5.879 1.00 43.72 166 GLU A C 1
ATOM 1280 O O . GLU A 1 166 ? -24.384 -9.271 6.646 1.00 43.72 166 GLU A O 1
ATOM 1285 N N . LEU A 1 167 ? -22.934 -7.612 6.365 1.00 40.47 167 LEU A N 1
ATOM 1286 C CA . LEU A 1 167 ? -22.844 -7.331 7.812 1.00 40.47 167 LEU A CA 1
ATOM 1287 C C . LEU A 1 167 ? -23.290 -5.912 8.187 1.00 40.47 167 LEU A C 1
ATOM 1289 O O . LEU A 1 167 ? -22.605 -5.217 8.931 1.00 40.47 167 LEU A O 1
ATOM 1293 N N . ASP A 1 168 ? -24.473 -5.515 7.715 1.00 37.50 168 ASP A N 1
ATOM 1294 C CA . ASP A 1 168 ? -25.287 -4.492 8.381 1.00 37.50 168 ASP A CA 1
ATOM 1295 C C . ASP A 1 168 ? -26.550 -5.161 8.957 1.00 37.50 168 ASP A C 1
ATOM 1297 O O . ASP A 1 168 ? -27.364 -5.744 8.237 1.00 37.50 168 ASP A O 1
ATOM 1301 N N . HIS A 1 169 ? -26.674 -5.183 10.284 1.00 50.06 169 HIS A N 1
ATOM 1302 C CA . HIS A 1 169 ? -27.782 -5.819 10.995 1.00 50.06 169 HIS A CA 1
ATOM 1303 C C . HIS A 1 169 ? -28.916 -4.817 11.259 1.00 50.06 169 HIS A C 1
ATOM 1305 O O . HIS A 1 169 ? -28.734 -3.883 12.033 1.00 50.06 169 HIS A O 1
ATOM 1311 N N . GLY A 1 170 ? -30.136 -5.124 10.790 1.00 41.41 170 GLY A N 1
ATOM 1312 C CA . GLY A 1 170 ? -31.370 -4.754 11.502 1.00 41.41 170 GLY A CA 1
ATOM 1313 C C . GLY A 1 170 ? -32.494 -4.145 10.660 1.00 41.41 170 GLY A C 1
ATOM 1314 O O . GLY A 1 170 ? -32.535 -2.938 10.451 1.00 41.41 170 GLY A O 1
ATOM 1315 N N . GLY A 1 171 ? -33.488 -4.962 10.286 1.00 35.25 171 GLY A N 1
ATOM 1316 C CA . GLY A 1 171 ? -34.706 -4.462 9.643 1.00 35.25 171 GLY A CA 1
ATOM 1317 C C . GLY A 1 171 ? -35.780 -5.511 9.339 1.00 35.25 171 GLY A C 1
ATOM 1318 O O . GLY A 1 171 ? -36.005 -5.830 8.185 1.00 35.25 171 GLY A O 1
ATOM 1319 N N . ILE A 1 172 ? -36.495 -5.935 10.389 1.00 36.25 172 ILE A N 1
ATOM 1320 C CA . ILE A 1 172 ? -37.886 -6.440 10.400 1.00 36.25 172 ILE A CA 1
ATOM 1321 C C . ILE A 1 172 ? -38.156 -7.834 9.794 1.00 36.25 172 ILE A C 1
ATOM 1323 O O . ILE A 1 172 ? -38.326 -8.028 8.596 1.00 36.25 172 ILE A O 1
ATOM 1327 N N . SER A 1 173 ? -38.346 -8.804 10.690 1.00 41.88 173 SER A N 1
ATOM 1328 C CA . SER A 1 173 ? -39.167 -9.991 10.451 1.00 41.88 173 SER A CA 1
ATOM 1329 C C . SER A 1 173 ? -40.628 -9.587 10.199 1.00 41.88 173 SER A C 1
ATOM 1331 O O . SER A 1 173 ? -41.304 -9.154 11.136 1.00 41.88 173 SER A O 1
ATOM 1333 N N . GLU A 1 174 ? -41.138 -9.764 8.982 1.00 34.06 174 GLU A N 1
ATOM 1334 C CA . GLU A 1 174 ? -42.583 -9.870 8.748 1.00 34.06 174 GLU A CA 1
ATOM 1335 C C . GLU A 1 174 ? -43.000 -11.347 8.795 1.00 34.06 174 GLU A C 1
ATOM 1337 O O . GLU A 1 174 ? -42.378 -12.178 8.126 1.00 34.06 174 GLU A O 1
ATOM 1342 N N . PRO A 1 175 ? -44.027 -11.711 9.584 1.00 44.09 175 PRO A N 1
ATOM 1343 C CA . PRO A 1 175 ? -44.614 -13.036 9.526 1.00 44.09 175 PRO A CA 1
ATOM 1344 C C . PRO A 1 175 ? -45.640 -13.096 8.385 1.00 44.09 175 PRO A C 1
ATOM 1346 O O . PRO A 1 175 ? -46.460 -12.188 8.234 1.00 44.09 175 PRO A O 1
ATOM 1349 N N . ILE A 1 176 ? -45.642 -14.205 7.643 1.00 45.72 176 ILE A N 1
ATOM 1350 C CA . ILE A 1 176 ? -46.826 -14.705 6.931 1.00 45.72 176 ILE A CA 1
ATOM 1351 C C . ILE A 1 176 ? -47.076 -16.129 7.415 1.00 45.72 176 ILE A C 1
ATOM 1353 O O . ILE A 1 176 ? -46.097 -16.911 7.433 1.00 45.72 176 ILE A O 1
#

Secondary structure (DSSP, 8-state):
---GGGGGHHHHHHHHHHT---GGGTTS--SS-HHHHHHHHHHTT-HHHHHHSHHHHHHTB-S-STTSB-TTSSB-S-GGGT-------S-HHHHHHHHHHHHHHHHHHHHHHHTSSSPPS--HHHH-B-SS--SS---HHHHHHHHHHHH-BTTB--GGGSS-------------